Protein AF-A0AA94M226-F1 (afdb_monomer)

Mean predicted aligned error: 12.85 Å

Sequence (155 aa):
MNLFFLSVYTPTFTVWGVLFLFILVIMAGYVMVNTQLRRLKRILYGEDNPISAMERIVKKISIYGMGILGIGVIINIITKLFSVNIAERLEYFLFSLVWPVGNLAFLVLFIFVELSHFLPAYYKLKYPELYRKYEGKSVEEWYGKKYLKKHTLSS

Radius of gyration: 23.35 Å; Cα contacts (8 Å, |Δi|>4): 56; chains: 1; bounding box: 64×30×62 Å

Structure (mmCIF, N/CA/C/O backbone):
data_AF-A0AA94M226-F1
#
_entry.id   AF-A0AA94M226-F1
#
loop_
_atom_site.group_PDB
_atom_site.id
_atom_site.type_symbol
_atom_site.label_atom_id
_atom_site.label_alt_id
_atom_site.label_comp_id
_atom_site.label_asym_id
_atom_site.label_entity_id
_atom_site.label_seq_id
_atom_site.pdbx_PDB_ins_code
_atom_site.Cartn_x
_atom_site.Cartn_y
_atom_site.Cartn_z
_atom_site.occupancy
_atom_site.B_iso_or_equiv
_atom_site.auth_seq_id
_atom_site.auth_comp_id
_atom_site.auth_asym_id
_atom_site.auth_atom_id
_atom_site.pdbx_PDB_model_num
ATOM 1 N N . MET A 1 1 ? -3.966 7.579 -32.316 1.00 45.69 1 MET A N 1
ATOM 2 C CA . MET A 1 1 ? -2.737 6.862 -31.906 1.00 45.69 1 MET A CA 1
ATOM 3 C C . MET A 1 1 ? -1.632 7.336 -32.843 1.00 45.69 1 MET A C 1
ATOM 5 O O . MET A 1 1 ? -1.789 7.169 -34.042 1.00 45.69 1 MET A O 1
ATOM 9 N N . ASN A 1 2 ? -0.648 8.093 -32.349 1.00 52.69 2 ASN A N 1
ATOM 10 C CA . ASN A 1 2 ? 0.250 8.894 -33.199 1.00 52.69 2 ASN A CA 1
ATOM 11 C C . ASN A 1 2 ? 1.515 8.102 -33.597 1.00 52.69 2 ASN A C 1
ATOM 13 O O . ASN A 1 2 ? 2.005 7.324 -32.779 1.00 52.69 2 ASN A O 1
ATOM 17 N N . LEU A 1 3 ? 2.068 8.314 -34.802 1.00 67.50 3 LEU A N 1
ATOM 18 C CA . LEU A 1 3 ? 3.270 7.601 -35.293 1.00 67.50 3 LEU A CA 1
ATOM 19 C C . LEU A 1 3 ? 4.472 7.753 -34.348 1.00 67.50 3 LEU A C 1
ATOM 21 O O . LEU A 1 3 ? 5.233 6.810 -34.153 1.00 67.50 3 LEU A O 1
ATOM 25 N N . PHE A 1 4 ? 4.575 8.914 -33.703 1.00 65.06 4 PHE A N 1
ATOM 26 C CA . PHE A 1 4 ? 5.596 9.229 -32.706 1.00 65.06 4 PHE A CA 1
ATOM 27 C C . PHE A 1 4 ? 5.567 8.288 -31.487 1.00 65.06 4 PHE A C 1
ATOM 29 O O . PHE A 1 4 ? 6.605 7.916 -30.952 1.00 65.06 4 PHE A O 1
ATOM 36 N N . PHE A 1 5 ? 4.378 7.842 -31.060 1.00 55.66 5 PHE A N 1
ATOM 37 C CA . PHE A 1 5 ? 4.259 6.872 -29.965 1.00 55.66 5 PHE A CA 1
ATOM 38 C C . PHE A 1 5 ? 4.739 5.481 -30.391 1.00 55.66 5 PHE A C 1
ATOM 40 O O . PHE A 1 5 ? 5.385 4.790 -29.607 1.00 55.66 5 PHE A O 1
ATOM 47 N N . LEU A 1 6 ? 4.457 5.079 -31.633 1.00 59.06 6 LEU A N 1
ATOM 48 C CA . LEU A 1 6 ? 4.893 3.793 -32.181 1.00 59.06 6 LEU A CA 1
ATOM 49 C C . LEU A 1 6 ? 6.410 3.751 -32.394 1.00 59.06 6 LEU A C 1
ATOM 51 O O . LEU A 1 6 ? 7.029 2.743 -32.060 1.00 59.06 6 LEU A O 1
ATOM 55 N N . SER A 1 7 ? 7.022 4.836 -32.876 1.00 59.28 7 SER A N 1
ATOM 56 C CA . SER A 1 7 ? 8.474 4.907 -33.095 1.00 59.28 7 SER A CA 1
ATOM 57 C C . SER A 1 7 ? 9.287 4.880 -31.798 1.00 59.28 7 SER A C 1
ATOM 59 O O . SER A 1 7 ? 10.409 4.390 -31.801 1.00 59.28 7 SER A O 1
ATOM 61 N N . VAL A 1 8 ? 8.727 5.370 -30.687 1.00 58.09 8 VAL A N 1
ATOM 62 C CA . VAL A 1 8 ? 9.380 5.347 -29.364 1.00 58.09 8 VAL A CA 1
ATOM 63 C C . VAL A 1 8 ? 9.232 3.986 -28.667 1.00 58.09 8 VAL A C 1
ATOM 65 O O . VAL A 1 8 ? 10.139 3.547 -27.961 1.00 58.09 8 VAL A O 1
ATOM 68 N N . TYR A 1 9 ? 8.108 3.287 -28.868 1.00 55.94 9 TYR A N 1
ATOM 69 C CA . TYR A 1 9 ? 7.835 2.005 -28.201 1.00 55.94 9 TYR A CA 1
ATOM 70 C C . TYR A 1 9 ? 8.479 0.795 -28.889 1.00 55.94 9 TYR A C 1
ATOM 72 O O . TYR A 1 9 ? 8.912 -0.144 -28.220 1.00 55.94 9 TYR A O 1
ATOM 80 N N . THR A 1 10 ? 8.532 0.800 -30.221 1.00 58.28 10 THR A N 1
ATOM 81 C CA . THR A 1 10 ? 8.958 -0.358 -31.027 1.00 58.28 10 THR A CA 1
ATOM 82 C C . THR A 1 10 ? 10.426 -0.792 -30.877 1.00 58.28 10 THR A C 1
ATOM 84 O O . THR A 1 10 ? 10.653 -2.001 -30.912 1.00 58.28 10 THR A O 1
ATOM 87 N N . PRO A 1 11 ? 11.431 0.085 -30.664 1.00 56.44 11 PRO A N 1
ATOM 88 C CA . PRO A 1 11 ? 12.825 -0.350 -30.546 1.00 56.44 11 PRO A CA 1
ATOM 89 C C . PRO A 1 11 ? 13.205 -0.854 -29.144 1.00 56.44 11 PRO A C 1
ATOM 91 O O . PRO A 1 11 ? 14.269 -1.450 -28.980 1.00 56.44 11 PRO A O 1
ATOM 94 N N . THR A 1 12 ? 12.367 -0.607 -28.133 1.00 55.59 12 THR A N 1
ATOM 95 C CA . THR A 1 12 ? 12.744 -0.741 -26.713 1.00 55.59 12 THR A CA 1
ATOM 96 C C . THR A 1 12 ? 12.164 -2.001 -26.061 1.00 55.59 12 THR A C 1
ATOM 98 O O . THR A 1 12 ? 12.698 -2.478 -25.062 1.00 55.59 12 THR A O 1
ATOM 101 N N . PHE A 1 13 ? 11.104 -2.587 -26.631 1.00 60.78 13 PHE A N 1
ATOM 102 C CA . PHE A 1 13 ? 10.352 -3.669 -25.998 1.00 60.78 13 PHE A CA 1
ATOM 103 C C . PHE A 1 13 ? 10.023 -4.825 -26.945 1.00 60.78 13 PHE A C 1
ATOM 105 O O . PHE A 1 13 ? 9.203 -4.700 -27.852 1.00 60.78 13 PHE A O 1
ATOM 112 N N . THR A 1 14 ? 10.578 -6.005 -26.672 1.00 74.25 14 THR A N 1
ATOM 113 C CA . THR A 1 14 ? 10.036 -7.260 -27.206 1.00 74.25 14 THR A CA 1
ATOM 114 C C . THR A 1 14 ? 8.699 -7.575 -26.533 1.00 74.25 14 THR A C 1
ATOM 116 O O . THR A 1 14 ? 8.543 -7.371 -25.329 1.00 74.25 14 THR A O 1
ATOM 119 N N . VAL A 1 15 ? 7.741 -8.134 -27.286 1.00 75.19 15 VAL A N 1
ATOM 120 C CA . VAL A 1 15 ? 6.428 -8.580 -26.762 1.00 75.19 15 VAL A CA 1
ATOM 121 C C . VAL A 1 15 ? 6.595 -9.437 -25.500 1.00 75.19 15 VAL A C 1
ATOM 123 O O . VAL A 1 15 ? 5.877 -9.264 -24.518 1.00 75.19 15 VAL A O 1
ATOM 126 N N . TRP A 1 16 ? 7.618 -10.294 -25.488 1.00 74.62 16 TRP A N 1
ATOM 127 C CA . TRP A 1 16 ? 7.995 -11.123 -24.344 1.00 74.62 16 TRP A CA 1
ATOM 128 C C . TRP A 1 16 ? 8.440 -10.326 -23.112 1.00 74.62 16 TRP A C 1
ATOM 130 O O . TRP A 1 16 ? 8.057 -10.672 -21.998 1.00 74.62 16 TRP A O 1
ATOM 140 N N . GLY A 1 17 ? 9.202 -9.245 -23.296 1.00 76.56 17 GLY A N 1
ATOM 141 C CA . GLY A 1 17 ? 9.620 -8.369 -22.201 1.00 76.56 17 GLY A CA 1
ATOM 142 C C . GLY A 1 17 ? 8.440 -7.636 -21.563 1.00 76.56 17 GLY A C 1
ATOM 143 O O . GLY A 1 17 ? 8.353 -7.547 -20.341 1.00 76.56 17 GLY A O 1
ATOM 144 N N . VAL A 1 18 ? 7.480 -7.187 -22.376 1.00 77.62 18 VAL A N 1
ATOM 145 C CA . VAL A 1 18 ? 6.252 -6.551 -21.874 1.00 77.62 18 VAL A CA 1
ATOM 146 C C . VAL A 1 18 ? 5.411 -7.553 -21.085 1.00 77.62 18 VAL A C 1
ATOM 148 O O . VAL A 1 18 ? 5.042 -7.271 -19.947 1.00 77.62 18 VAL A O 1
ATOM 151 N N . LEU A 1 19 ? 5.163 -8.747 -21.636 1.00 81.31 19 LEU A N 1
ATOM 152 C CA . LEU A 1 19 ? 4.427 -9.808 -20.937 1.00 81.31 19 LEU A CA 1
ATOM 153 C C . LEU A 1 19 ? 5.077 -10.172 -19.597 1.00 81.31 19 LEU A C 1
ATOM 155 O O . LEU A 1 19 ? 4.381 -10.310 -18.592 1.00 81.31 19 LEU A O 1
ATOM 159 N N . PHE A 1 20 ? 6.407 -10.261 -19.561 1.00 81.94 20 PHE A N 1
ATOM 160 C CA . PHE A 1 20 ? 7.149 -10.496 -18.327 1.00 81.94 20 PHE A CA 1
ATOM 161 C C . PHE A 1 20 ? 6.906 -9.393 -17.281 1.00 81.94 20 PHE A C 1
ATOM 163 O O . PHE A 1 20 ? 6.608 -9.703 -16.127 1.00 81.94 20 PHE A O 1
ATOM 170 N N . LEU A 1 21 ? 6.940 -8.113 -17.673 1.00 81.69 21 LEU A N 1
ATOM 171 C CA . LEU A 1 21 ? 6.640 -6.994 -16.768 1.00 81.69 21 LEU A CA 1
ATOM 172 C C . LEU A 1 21 ? 5.198 -7.033 -16.237 1.00 81.69 21 LEU A C 1
ATOM 174 O O . LEU A 1 21 ? 4.982 -6.795 -15.048 1.00 81.69 21 LEU A O 1
ATOM 178 N N . PHE A 1 22 ? 4.215 -7.382 -17.073 1.00 84.69 22 PHE A N 1
ATOM 179 C CA . PHE A 1 22 ? 2.828 -7.566 -16.628 1.00 84.69 22 PHE A CA 1
ATOM 180 C C . PHE A 1 22 ? 2.710 -8.672 -15.573 1.00 84.69 22 PHE A C 1
ATOM 182 O O . PHE A 1 22 ? 2.066 -8.472 -14.542 1.00 84.69 22 PHE A O 1
ATOM 189 N N . ILE A 1 23 ? 3.367 -9.816 -15.793 1.00 88.12 23 ILE A N 1
ATOM 190 C CA . ILE A 1 23 ? 3.379 -10.929 -14.833 1.00 88.12 23 ILE A CA 1
ATOM 191 C C . ILE A 1 23 ? 3.978 -10.479 -13.496 1.00 88.12 23 ILE A C 1
ATOM 193 O O . ILE A 1 23 ? 3.420 -10.794 -12.444 1.00 88.12 23 ILE A O 1
ATOM 197 N N . LEU A 1 24 ? 5.062 -9.695 -13.514 1.00 85.25 24 LEU A N 1
ATOM 198 C CA . LEU A 1 24 ? 5.665 -9.157 -12.292 1.00 85.25 24 LEU A CA 1
ATOM 199 C C . LEU A 1 24 ? 4.711 -8.233 -11.523 1.00 85.25 24 LEU A C 1
ATOM 201 O O . LEU A 1 24 ? 4.601 -8.361 -10.302 1.00 85.25 24 LEU A O 1
ATOM 205 N N . VAL A 1 25 ? 3.995 -7.340 -12.212 1.00 87.81 25 VAL A N 1
ATOM 206 C CA . VAL A 1 25 ? 3.012 -6.444 -11.575 1.00 87.81 25 VAL A CA 1
ATOM 207 C C . VAL A 1 25 ? 1.849 -7.242 -10.978 1.00 87.81 25 VAL A C 1
ATOM 209 O O . VAL A 1 25 ? 1.456 -6.985 -9.839 1.00 87.81 25 VAL A O 1
ATOM 212 N N . ILE A 1 26 ? 1.336 -8.251 -11.691 1.00 90.56 26 ILE A N 1
ATOM 213 C CA . ILE A 1 26 ? 0.265 -9.132 -11.192 1.00 90.56 26 ILE A CA 1
ATOM 214 C C . ILE A 1 26 ? 0.739 -9.918 -9.966 1.00 90.56 26 ILE A C 1
ATOM 216 O O . ILE A 1 26 ? 0.032 -9.973 -8.958 1.00 90.56 26 ILE A O 1
ATOM 220 N N . MET A 1 27 ? 1.946 -10.486 -10.014 1.00 89.50 27 MET A N 1
ATOM 221 C CA . MET A 1 27 ? 2.533 -11.219 -8.892 1.00 89.50 27 MET A CA 1
ATOM 222 C C . MET A 1 27 ? 2.715 -10.313 -7.668 1.00 89.50 27 MET A C 1
ATOM 224 O O . MET A 1 27 ? 2.357 -10.698 -6.553 1.00 89.50 27 MET A O 1
ATOM 228 N N . ALA A 1 28 ? 3.205 -9.087 -7.866 1.00 86.38 28 ALA A N 1
ATOM 229 C CA . ALA A 1 28 ? 3.308 -8.094 -6.802 1.00 86.38 28 ALA A CA 1
ATOM 230 C C . ALA A 1 28 ? 1.928 -7.756 -6.211 1.00 86.38 28 ALA A C 1
ATOM 232 O O . ALA A 1 28 ? 1.761 -7.793 -4.989 1.00 86.38 28 ALA A O 1
ATOM 233 N N . GLY A 1 29 ? 0.922 -7.515 -7.058 1.00 89.31 29 GLY A N 1
ATOM 234 C CA . GLY A 1 29 ? -0.462 -7.284 -6.636 1.00 89.31 29 GLY A CA 1
ATOM 235 C C . GLY A 1 29 ? -1.032 -8.447 -5.819 1.00 89.31 29 GLY A C 1
ATOM 236 O O . GLY A 1 29 ? -1.594 -8.232 -4.745 1.00 89.31 29 GLY A O 1
ATOM 237 N N . TYR A 1 30 ? -0.807 -9.689 -6.254 1.00 91.19 30 TYR A N 1
ATOM 238 C CA . TYR A 1 30 ? -1.225 -10.894 -5.532 1.00 91.19 30 TYR A CA 1
ATOM 239 C C . TYR A 1 30 ? -0.606 -10.977 -4.128 1.00 91.19 30 TYR A C 1
ATOM 241 O O . TYR A 1 30 ? -1.301 -11.246 -3.142 1.00 91.19 30 TYR A O 1
ATOM 249 N N . VAL A 1 31 ? 0.695 -10.696 -4.000 1.00 87.81 31 VAL A N 1
ATOM 250 C CA . VAL A 1 31 ? 1.383 -10.663 -2.698 1.00 87.81 31 VAL A CA 1
ATOM 251 C C . VAL A 1 31 ? 0.830 -9.545 -1.805 1.00 87.81 31 VAL A C 1
ATOM 253 O O . VAL A 1 31 ? 0.623 -9.760 -0.603 1.00 87.81 31 VAL A O 1
ATOM 256 N N . MET A 1 32 ? 0.552 -8.367 -2.372 1.00 86.50 32 MET A N 1
ATOM 257 C CA . MET A 1 32 ? -0.020 -7.226 -1.648 1.00 86.50 32 MET A CA 1
ATOM 258 C C . MET A 1 32 ? -1.414 -7.539 -1.095 1.00 86.50 32 ME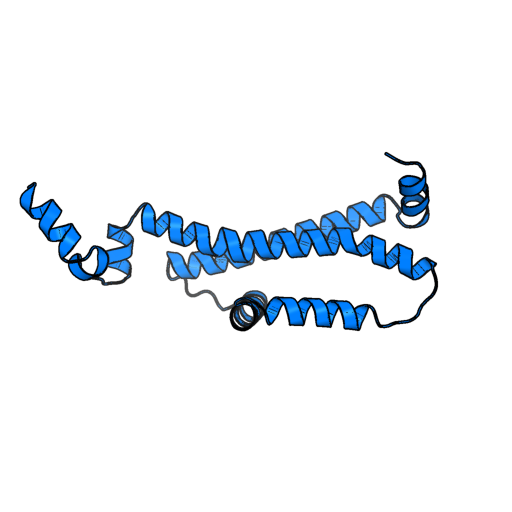T A C 1
ATOM 260 O O . MET A 1 32 ? -1.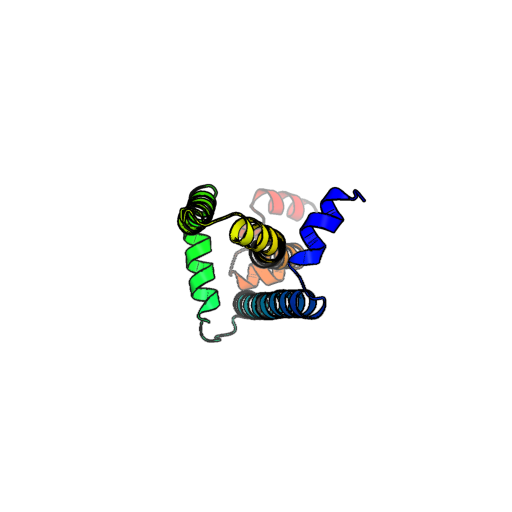643 -7.356 0.106 1.00 86.50 32 MET A O 1
ATOM 264 N N . VAL A 1 33 ? -2.314 -8.080 -1.924 1.00 87.69 33 VAL A N 1
ATOM 265 C CA . VAL A 1 33 ? -3.673 -8.469 -1.509 1.00 87.69 33 VAL A CA 1
ATOM 266 C C . VAL A 1 33 ? -3.623 -9.518 -0.404 1.00 87.69 33 VAL A C 1
ATOM 268 O O . VAL A 1 33 ? -4.235 -9.327 0.643 1.00 87.69 33 VAL A O 1
ATOM 271 N N . ASN A 1 34 ? -2.839 -10.587 -0.566 1.00 87.38 34 ASN A N 1
ATOM 272 C CA . ASN A 1 34 ? -2.727 -11.631 0.459 1.00 87.38 34 ASN A CA 1
ATOM 273 C C . ASN A 1 34 ? -2.175 -11.112 1.788 1.00 87.38 34 ASN A C 1
ATOM 275 O O . ASN A 1 34 ? -2.559 -11.571 2.865 1.00 87.38 34 ASN A O 1
ATOM 279 N N . THR A 1 35 ? -1.264 -10.143 1.734 1.00 84.88 35 THR A N 1
ATOM 280 C CA . THR A 1 35 ? -0.757 -9.480 2.938 1.00 84.88 35 THR A CA 1
ATOM 281 C C . THR A 1 35 ? -1.854 -8.655 3.609 1.00 84.88 35 THR A C 1
ATOM 283 O O . THR A 1 35 ? -2.018 -8.736 4.824 1.00 84.88 35 THR A O 1
ATOM 286 N N . GLN A 1 36 ? -2.661 -7.918 2.841 1.00 84.69 36 GLN A N 1
ATOM 287 C CA . GLN A 1 36 ? -3.793 -7.183 3.407 1.00 84.69 36 GLN A CA 1
ATOM 288 C C . GLN A 1 36 ? -4.893 -8.078 3.952 1.00 84.69 36 GLN A C 1
ATOM 290 O O . GLN A 1 36 ? -5.402 -7.797 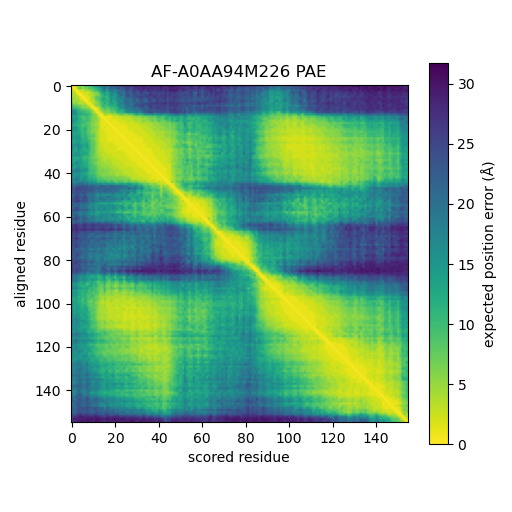5.031 1.00 84.69 36 GLN A O 1
ATOM 295 N N . LEU A 1 37 ? -5.211 -9.183 3.285 1.00 85.19 37 LEU A N 1
ATOM 296 C CA . LEU A 1 37 ? -6.178 -10.147 3.797 1.00 85.19 37 LEU A CA 1
ATOM 297 C C . LEU A 1 37 ? -5.719 -10.745 5.130 1.00 85.19 37 LEU A C 1
ATOM 299 O O . LEU A 1 37 ? -6.529 -10.847 6.045 1.00 85.19 37 LEU A O 1
ATOM 303 N N . ARG A 1 38 ? -4.426 -11.063 5.292 1.00 83.88 38 ARG A N 1
ATOM 304 C CA . ARG A 1 38 ? -3.872 -11.504 6.588 1.00 83.88 38 ARG A CA 1
ATOM 305 C C . ARG A 1 38 ? -4.004 -10.432 7.668 1.00 83.88 38 ARG A C 1
ATOM 307 O O . ARG A 1 38 ? -4.473 -10.726 8.765 1.00 83.88 38 ARG A O 1
ATOM 314 N N . ARG A 1 39 ? -3.672 -9.181 7.340 1.00 81.94 39 ARG A N 1
ATOM 315 C CA . ARG A 1 39 ? -3.844 -8.042 8.253 1.00 81.94 39 ARG A CA 1
ATOM 316 C C . ARG A 1 39 ? -5.303 -7.860 8.675 1.00 81.94 39 ARG A C 1
ATOM 318 O O . ARG A 1 39 ? -5.580 -7.657 9.852 1.00 81.94 39 ARG A O 1
ATOM 325 N N . LEU A 1 40 ? -6.228 -7.927 7.720 1.00 84.19 40 LEU A N 1
ATOM 326 C CA . LEU A 1 40 ? -7.663 -7.805 7.962 1.00 84.19 40 LEU A CA 1
ATOM 327 C C . LEU A 1 40 ? -8.170 -8.961 8.819 1.00 84.19 40 LEU A C 1
ATOM 329 O O . LEU A 1 40 ? -8.875 -8.708 9.786 1.00 84.19 40 LEU A O 1
ATOM 333 N N . LYS A 1 41 ? -7.751 -10.202 8.548 1.00 83.12 41 LYS A N 1
ATOM 334 C CA . LYS A 1 41 ? -8.105 -11.348 9.391 1.00 83.12 41 LYS A CA 1
ATOM 335 C C . LYS A 1 41 ? -7.664 -11.157 10.842 1.00 83.12 41 LYS A C 1
ATOM 337 O O . LYS A 1 41 ? -8.464 -11.378 11.741 1.00 83.12 41 LYS A O 1
ATOM 342 N N . ARG A 1 42 ? -6.452 -10.643 11.073 1.00 79.62 42 ARG A N 1
ATOM 343 C CA . ARG A 1 42 ? -5.979 -10.297 12.423 1.00 79.62 42 ARG A CA 1
ATOM 344 C C . ARG A 1 42 ? -6.866 -9.241 13.098 1.00 79.62 42 ARG A C 1
ATOM 346 O O . ARG A 1 42 ? -7.196 -9.387 14.264 1.00 79.62 42 ARG A O 1
ATOM 353 N N . ILE A 1 43 ? -7.268 -8.190 12.376 1.00 78.38 43 ILE A N 1
ATOM 354 C CA . ILE A 1 43 ? -8.099 -7.100 12.928 1.00 78.38 43 ILE A CA 1
ATOM 355 C C . ILE A 1 43 ? -9.542 -7.550 13.196 1.00 78.38 43 ILE A C 1
ATOM 357 O O . ILE A 1 43 ? -10.117 -7.173 14.212 1.00 78.38 43 ILE A O 1
ATOM 361 N N . LEU A 1 44 ? -10.138 -8.303 12.269 1.00 78.38 44 LEU A N 1
ATOM 362 C CA . LEU A 1 44 ? -11.547 -8.703 12.318 1.00 78.38 44 LEU A CA 1
ATOM 363 C C . LEU A 1 44 ? -11.787 -9.946 13.181 1.00 78.38 44 LEU A C 1
ATOM 365 O O . LEU A 1 44 ? -12.818 -10.021 13.840 1.00 78.38 44 LEU A O 1
ATOM 369 N N . TYR A 1 45 ? -10.866 -10.911 13.168 1.00 77.94 45 TYR A N 1
ATOM 370 C CA . TYR A 1 45 ? -11.032 -12.206 13.836 1.00 77.94 45 TYR A CA 1
ATOM 371 C C . TYR A 1 45 ? -10.061 -12.429 15.001 1.00 77.94 45 TYR A C 1
ATOM 373 O O . TYR A 1 45 ? -10.131 -13.474 15.637 1.00 77.94 45 TYR A O 1
ATOM 381 N N . GLY A 1 46 ? -9.156 -11.485 15.287 1.00 74.31 46 GLY A N 1
ATOM 382 C CA . GLY A 1 46 ? -8.178 -11.632 16.371 1.00 74.31 46 GLY A CA 1
ATOM 383 C C . GLY A 1 46 ? -7.150 -12.742 16.128 1.00 74.31 46 GLY A C 1
ATOM 384 O O . GLY A 1 46 ? -6.658 -13.336 17.074 1.00 74.31 46 GLY A O 1
ATOM 385 N N . GLU A 1 47 ? -6.863 -13.076 14.867 1.00 76.75 47 GLU A N 1
ATOM 386 C CA . GLU A 1 47 ? -5.993 -14.205 14.521 1.00 76.75 47 GLU A CA 1
ATOM 387 C C . GLU A 1 47 ? -4.497 -13.888 14.755 1.00 76.75 47 GLU A C 1
ATOM 389 O O . GLU A 1 47 ? -3.922 -13.013 14.096 1.00 76.75 47 GLU A O 1
ATOM 394 N N . ASP A 1 48 ? -3.845 -14.648 15.640 1.00 62.94 48 ASP A N 1
ATOM 395 C CA . ASP A 1 48 ? -2.456 -14.454 16.093 1.00 62.94 48 ASP A CA 1
ATOM 396 C C . ASP A 1 48 ? -1.404 -14.986 15.101 1.00 62.94 48 ASP A C 1
ATOM 398 O O . ASP A 1 48 ? -0.517 -15.772 15.431 1.00 62.94 48 ASP A O 1
ATOM 402 N N . ASN A 1 49 ? -1.476 -14.554 13.843 1.00 66.88 49 ASN A N 1
ATOM 403 C CA . ASN A 1 49 ? -0.450 -14.885 12.854 1.00 66.88 49 ASN A CA 1
ATOM 404 C C . ASN A 1 49 ? 0.782 -13.969 13.001 1.00 66.88 49 ASN A C 1
ATOM 406 O O . ASN A 1 49 ? 0.610 -12.752 13.160 1.00 66.88 49 ASN A O 1
ATOM 410 N N . PRO A 1 50 ? 2.023 -14.484 12.868 1.00 68.81 50 PRO A N 1
ATOM 411 C CA . PRO A 1 50 ? 3.238 -13.679 12.988 1.00 68.81 50 PRO A CA 1
ATOM 412 C C . PRO A 1 50 ? 3.280 -12.552 11.945 1.00 68.81 50 PRO A C 1
ATOM 414 O O . PRO A 1 50 ? 2.874 -12.715 10.792 1.00 68.81 50 PRO A O 1
ATOM 417 N N . ILE A 1 51 ? 3.771 -11.379 12.357 1.00 66.75 51 ILE A N 1
ATOM 418 C CA . ILE A 1 51 ? 3.828 -10.178 11.510 1.00 66.75 51 ILE A CA 1
ATOM 419 C C . ILE A 1 51 ? 4.798 -10.407 10.344 1.00 66.75 51 ILE A C 1
ATOM 421 O O . ILE A 1 51 ? 5.996 -10.611 10.548 1.00 66.75 51 ILE A O 1
ATOM 425 N N . SER A 1 52 ? 4.289 -10.303 9.115 1.00 74.38 52 SER A N 1
ATOM 426 C CA . SER A 1 52 ? 5.088 -10.421 7.888 1.00 74.38 52 SER A CA 1
ATOM 427 C C . SER A 1 52 ? 6.063 -9.243 7.713 1.00 74.38 52 SER A C 1
ATOM 429 O O . SER A 1 52 ? 5.784 -8.113 8.120 1.00 74.38 52 SER A O 1
ATOM 431 N N . ALA A 1 53 ? 7.199 -9.469 7.041 1.00 71.56 53 ALA A N 1
ATOM 432 C CA . ALA A 1 53 ? 8.159 -8.415 6.695 1.00 71.56 53 ALA A CA 1
ATOM 433 C C . ALA A 1 53 ? 7.509 -7.261 5.906 1.00 71.56 53 ALA A C 1
ATOM 435 O O . ALA A 1 53 ? 7.795 -6.091 6.166 1.00 71.56 53 ALA A O 1
ATOM 436 N N . MET A 1 54 ? 6.563 -7.578 5.015 1.00 66.56 54 MET A N 1
ATOM 437 C CA . MET A 1 54 ? 5.803 -6.573 4.265 1.00 66.56 54 MET A CA 1
ATOM 438 C C . MET A 1 54 ? 4.872 -5.759 5.167 1.00 66.56 54 MET A C 1
ATOM 440 O O . MET A 1 54 ? 4.796 -4.542 5.025 1.00 66.56 54 MET A O 1
ATOM 444 N N . GLU A 1 55 ? 4.224 -6.385 6.156 1.00 67.50 55 GLU A N 1
ATOM 445 C CA . GLU A 1 55 ? 3.404 -5.664 7.144 1.00 67.50 55 GLU A CA 1
ATOM 446 C C . GLU A 1 55 ? 4.251 -4.686 7.967 1.00 67.50 55 GLU A C 1
ATOM 448 O O . GLU A 1 55 ? 3.804 -3.582 8.280 1.00 67.50 55 GLU A O 1
ATOM 453 N N . ARG A 1 56 ? 5.502 -5.053 8.271 1.00 74.88 56 ARG A N 1
ATOM 454 C CA . ARG A 1 56 ? 6.448 -4.178 8.974 1.00 74.88 56 ARG A CA 1
ATOM 455 C C . ARG A 1 56 ? 6.814 -2.943 8.145 1.00 74.88 56 ARG A C 1
ATOM 457 O O . ARG A 1 56 ? 6.889 -1.849 8.701 1.00 74.88 56 ARG A O 1
ATOM 464 N N . ILE A 1 57 ? 7.019 -3.103 6.837 1.00 69.62 57 ILE A N 1
ATOM 465 C CA . ILE A 1 57 ? 7.283 -1.991 5.909 1.00 69.62 57 ILE A CA 1
ATOM 466 C C . ILE A 1 57 ? 6.048 -1.095 5.795 1.00 69.62 57 ILE A C 1
ATOM 468 O O . ILE A 1 57 ? 6.158 0.117 5.946 1.00 69.62 57 ILE A O 1
ATOM 472 N N . VAL A 1 58 ? 4.865 -1.686 5.627 1.00 67.88 58 VAL A N 1
ATOM 473 C CA . VAL A 1 58 ? 3.590 -0.958 5.540 1.00 67.88 58 VAL A CA 1
ATOM 474 C C . VAL A 1 58 ? 3.327 -0.149 6.804 1.00 67.88 58 VAL A C 1
ATOM 476 O O . VAL A 1 58 ? 2.948 1.010 6.700 1.00 67.88 58 VAL A O 1
ATOM 479 N N . LYS A 1 59 ? 3.592 -0.707 7.993 1.00 69.69 59 LYS A N 1
ATOM 480 C CA . LYS A 1 59 ? 3.450 0.017 9.265 1.00 69.69 59 LYS A CA 1
ATOM 481 C C . LYS A 1 59 ? 4.397 1.216 9.351 1.00 69.69 59 LYS A C 1
ATOM 483 O O . LYS A 1 59 ? 4.014 2.269 9.852 1.00 69.69 59 LYS A O 1
ATOM 488 N N . LYS A 1 60 ? 5.627 1.083 8.843 1.00 67.94 60 LYS A N 1
ATOM 489 C CA . LYS A 1 60 ? 6.549 2.223 8.731 1.00 67.94 60 LYS A CA 1
ATOM 490 C C . LYS A 1 60 ? 5.992 3.264 7.758 1.00 67.94 60 LYS A C 1
ATOM 492 O O . LYS A 1 60 ? 5.889 4.425 8.130 1.00 67.94 60 LYS A O 1
ATOM 497 N N . ILE A 1 61 ? 5.550 2.855 6.568 1.00 64.56 61 ILE A N 1
ATOM 498 C CA . ILE A 1 61 ? 4.944 3.763 5.582 1.00 64.56 61 ILE A CA 1
ATOM 499 C C . ILE A 1 61 ? 3.706 4.457 6.156 1.00 64.56 61 ILE A C 1
ATOM 501 O O . ILE A 1 61 ? 3.572 5.650 5.954 1.00 64.56 61 ILE A O 1
ATOM 505 N N . SER A 1 62 ? 2.839 3.784 6.917 1.00 64.00 62 SER A N 1
ATOM 506 C CA . SER A 1 62 ? 1.662 4.424 7.522 1.00 64.00 62 SER A CA 1
ATOM 507 C C . SER A 1 62 ? 2.024 5.458 8.590 1.00 64.00 62 SER A C 1
ATOM 509 O O . SER A 1 62 ? 1.314 6.444 8.735 1.00 64.00 62 SER A O 1
ATOM 511 N N . ILE A 1 63 ? 3.135 5.264 9.313 1.00 65.44 63 ILE A N 1
ATOM 512 C CA . ILE A 1 63 ? 3.644 6.246 10.286 1.00 65.44 63 ILE A CA 1
ATOM 513 C C . ILE A 1 63 ? 4.211 7.479 9.561 1.00 65.44 63 ILE A C 1
ATOM 515 O O . ILE A 1 63 ? 3.994 8.601 10.006 1.00 65.44 63 ILE A O 1
ATOM 519 N N . TYR A 1 64 ? 4.891 7.291 8.423 1.00 57.88 64 TYR A N 1
ATOM 520 C CA . TYR A 1 64 ? 5.467 8.387 7.624 1.00 57.88 64 TYR A CA 1
ATOM 521 C C . TYR A 1 64 ? 4.509 8.966 6.558 1.00 57.88 64 TYR A C 1
ATOM 523 O O . TYR A 1 64 ? 4.784 10.011 5.972 1.00 57.88 64 TYR A O 1
ATOM 531 N N . GLY A 1 65 ? 3.388 8.294 6.290 1.00 57.62 65 GLY A N 1
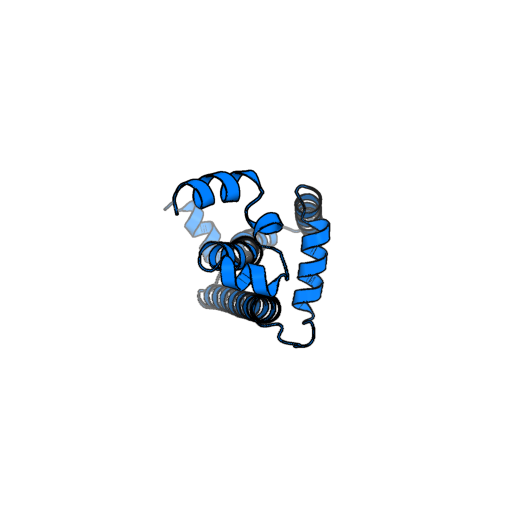ATOM 532 C CA . GLY A 1 65 ? 2.474 8.523 5.166 1.00 57.62 65 GLY A CA 1
ATOM 533 C C . GLY A 1 65 ? 1.278 9.416 5.478 1.00 57.62 65 GLY A C 1
ATOM 534 O O . GLY A 1 65 ? 0.419 9.594 4.618 1.00 57.62 65 GLY A O 1
ATOM 535 N N . MET A 1 66 ? 1.211 10.002 6.675 1.00 55.16 66 MET A N 1
ATOM 536 C CA . MET A 1 66 ? 0.172 10.970 7.023 1.00 55.16 66 MET A CA 1
ATOM 537 C C . MET A 1 66 ? 0.463 12.312 6.318 1.00 55.16 66 MET A C 1
ATOM 539 O O . MET A 1 66 ? 1.078 13.228 6.854 1.00 55.16 66 MET A O 1
ATOM 543 N N . GLY A 1 67 ? 0.074 12.386 5.045 1.00 58.84 67 GLY A N 1
ATOM 544 C CA . GLY A 1 67 ? -0.216 13.621 4.317 1.00 58.84 67 GLY A CA 1
ATOM 545 C C . GLY A 1 67 ? 0.879 14.163 3.398 1.00 58.84 67 GLY A C 1
ATOM 546 O O . GLY A 1 67 ? 0.592 14.417 2.235 1.00 58.84 67 GLY A O 1
ATOM 547 N N . ILE A 1 68 ? 2.112 14.372 3.884 1.00 59.53 68 ILE A N 1
ATOM 548 C CA . ILE A 1 68 ? 3.105 15.200 3.149 1.00 59.53 68 ILE A CA 1
ATOM 549 C C . ILE A 1 68 ? 4.506 14.572 3.111 1.00 59.53 68 ILE A C 1
ATOM 551 O O . ILE A 1 68 ? 5.137 14.521 2.053 1.00 59.53 68 ILE A O 1
ATOM 555 N N . LEU A 1 69 ? 4.988 14.023 4.232 1.00 58.12 69 LEU A N 1
ATOM 556 C CA . LEU A 1 69 ? 6.335 13.441 4.308 1.00 58.12 69 LEU A CA 1
ATOM 557 C C . LEU A 1 69 ? 6.475 12.172 3.457 1.00 58.12 69 LEU A C 1
ATOM 559 O O . LEU A 1 69 ? 7.496 11.994 2.801 1.00 58.12 69 LEU A O 1
ATOM 563 N N . GLY A 1 70 ? 5.443 11.326 3.394 1.00 59.81 70 GLY A N 1
ATOM 564 C CA . GLY A 1 70 ? 5.452 10.120 2.559 1.00 59.81 70 GLY A CA 1
ATOM 565 C C . GLY A 1 70 ? 5.588 10.424 1.065 1.00 59.81 70 GLY A C 1
ATOM 566 O O . GLY A 1 70 ? 6.370 9.772 0.378 1.00 59.81 70 GLY A O 1
ATOM 567 N N . ILE A 1 71 ? 4.901 11.464 0.579 1.00 64.56 71 ILE A N 1
ATOM 568 C CA . ILE A 1 71 ? 5.024 11.937 -0.808 1.00 64.56 71 ILE A CA 1
ATOM 569 C C . ILE A 1 71 ? 6.433 12.495 -1.042 1.00 64.56 71 ILE A C 1
ATOM 571 O O . ILE A 1 71 ? 7.077 12.130 -2.022 1.00 64.56 71 ILE A O 1
ATOM 575 N N . GLY A 1 72 ? 6.955 13.298 -0.109 1.00 68.81 72 GLY A N 1
ATOM 576 C CA . GLY A 1 72 ? 8.319 13.830 -0.181 1.00 68.81 72 GLY A CA 1
ATOM 577 C C . GLY A 1 72 ? 9.400 12.743 -0.209 1.00 68.81 72 GLY A C 1
ATOM 578 O O . GLY A 1 72 ? 10.353 12.847 -0.975 1.00 68.81 72 GLY A O 1
ATOM 579 N N . VAL A 1 73 ? 9.243 11.665 0.564 1.00 63.31 73 VAL A N 1
ATOM 580 C CA . VAL A 1 73 ? 10.169 10.519 0.567 1.00 63.31 73 VAL A CA 1
ATOM 581 C C . VAL A 1 73 ? 10.107 9.758 -0.756 1.00 63.31 73 VAL A C 1
ATOM 583 O O . VAL A 1 73 ? 11.154 9.409 -1.296 1.00 63.31 73 VAL A O 1
ATOM 586 N N . ILE A 1 74 ? 8.910 9.537 -1.306 1.00 60.94 74 ILE A N 1
ATOM 587 C CA . ILE A 1 74 ? 8.736 8.881 -2.611 1.00 60.94 74 ILE A CA 1
ATOM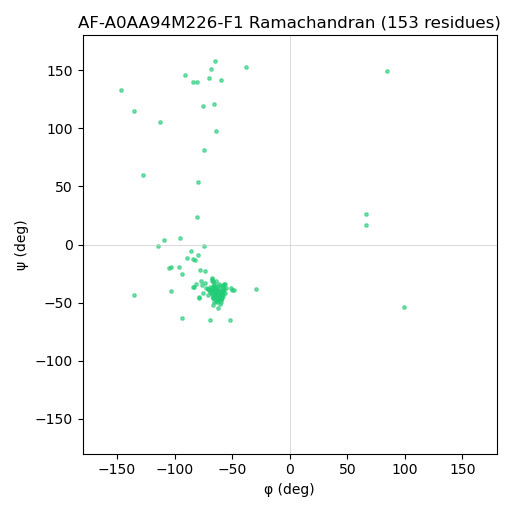 588 C C . ILE A 1 74 ? 9.374 9.725 -3.717 1.00 60.94 74 ILE A C 1
ATOM 590 O O . ILE A 1 74 ? 10.167 9.194 -4.490 1.00 60.94 74 ILE A O 1
ATOM 594 N N . ILE A 1 75 ? 9.103 11.035 -3.744 1.00 66.88 75 ILE A N 1
ATOM 595 C CA . ILE A 1 75 ? 9.719 11.971 -4.694 1.00 66.88 75 ILE A CA 1
ATOM 596 C C . ILE A 1 75 ? 11.242 11.979 -4.531 1.00 66.88 75 ILE A C 1
ATOM 598 O O . ILE A 1 75 ? 11.937 11.965 -5.533 1.00 66.88 75 ILE A O 1
ATOM 602 N N . ASN A 1 76 ? 11.772 11.938 -3.306 1.00 68.50 76 ASN A N 1
ATOM 603 C CA . ASN A 1 76 ? 13.217 11.927 -3.047 1.00 68.50 76 ASN A CA 1
ATOM 604 C C . ASN A 1 76 ? 13.900 10.615 -3.482 1.00 68.50 76 ASN A C 1
ATOM 606 O O . ASN A 1 76 ? 15.025 10.619 -3.976 1.00 68.50 76 ASN A O 1
ATOM 610 N N . ILE A 1 77 ? 13.231 9.471 -3.313 1.00 66.44 77 ILE A N 1
ATOM 611 C CA . ILE A 1 77 ? 13.725 8.176 -3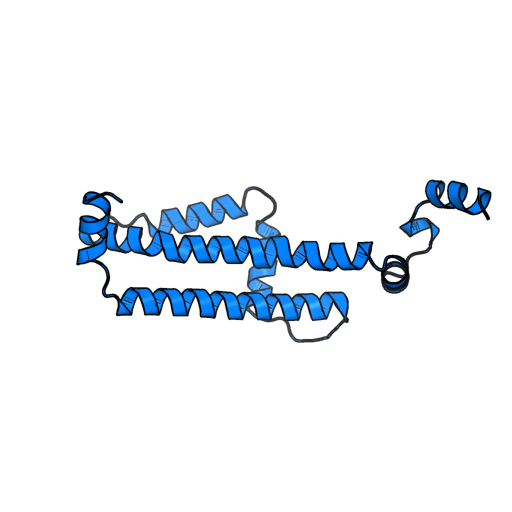.810 1.00 66.44 77 ILE A CA 1
ATOM 612 C C . ILE A 1 77 ? 13.738 8.177 -5.337 1.00 66.44 77 ILE A C 1
ATOM 614 O O . ILE A 1 77 ? 14.739 7.787 -5.933 1.00 66.44 77 ILE A O 1
ATOM 618 N N . ILE A 1 78 ? 12.648 8.655 -5.943 1.00 61.72 78 ILE A N 1
ATOM 619 C CA . ILE A 1 78 ? 12.519 8.909 -7.378 1.00 61.72 78 ILE A CA 1
ATOM 620 C C . ILE A 1 78 ? 13.704 9.784 -7.805 1.00 61.72 78 ILE A C 1
ATOM 622 O O . ILE A 1 78 ? 14.590 9.287 -8.490 1.00 61.72 78 ILE A O 1
ATOM 626 N N . THR A 1 79 ? 13.826 11.027 -7.338 1.00 62.50 79 THR A N 1
ATOM 627 C CA . THR A 1 79 ? 14.874 11.966 -7.781 1.00 62.50 79 THR A CA 1
ATOM 628 C C . THR A 1 79 ? 16.300 11.457 -7.564 1.00 62.50 79 THR A C 1
ATOM 630 O O . THR A 1 79 ? 17.149 11.691 -8.420 1.00 62.50 79 THR A O 1
ATOM 633 N N . LYS A 1 80 ? 16.580 10.702 -6.492 1.00 59.62 80 LYS A N 1
ATOM 634 C CA . LYS A 1 80 ? 17.890 10.051 -6.301 1.00 59.62 80 LYS A CA 1
ATOM 635 C C . LYS A 1 80 ? 18.183 8.961 -7.328 1.00 59.62 80 LYS A C 1
ATOM 637 O O . LYS A 1 80 ? 19.332 8.838 -7.740 1.00 59.62 80 LYS A O 1
ATOM 642 N N . LEU A 1 81 ? 17.177 8.196 -7.753 1.00 57.03 81 LEU A N 1
ATOM 643 C CA . LEU A 1 81 ? 17.317 7.246 -8.862 1.00 57.03 81 LEU A CA 1
ATOM 644 C C . LEU A 1 81 ? 17.537 7.973 -10.204 1.00 57.03 81 LEU A C 1
ATOM 646 O O . LEU A 1 81 ? 18.229 7.438 -11.064 1.00 57.03 81 LEU A O 1
ATOM 650 N N . PHE A 1 82 ? 17.008 9.195 -10.365 1.00 55.62 82 PHE A N 1
ATOM 651 C CA . PHE A 1 82 ? 17.126 10.011 -11.589 1.00 55.62 82 PHE A CA 1
ATOM 652 C C . PHE A 1 82 ? 18.402 10.867 -11.685 1.00 55.62 82 PHE A C 1
ATOM 654 O O . PHE A 1 82 ? 18.640 11.473 -12.724 1.00 55.62 82 PHE A O 1
ATOM 661 N N . SER A 1 83 ? 19.254 10.919 -10.654 1.00 50.91 83 SER A N 1
ATOM 662 C CA . SER A 1 83 ? 20.470 11.757 -10.646 1.00 50.91 83 SER A CA 1
ATOM 663 C C . SER A 1 83 ? 21.667 11.143 -11.402 1.00 50.91 83 SER A C 1
ATOM 665 O O . SER A 1 83 ? 22.818 11.477 -11.107 1.00 50.91 83 SER A O 1
ATOM 667 N N . VAL A 1 84 ? 21.441 10.234 -12.354 1.00 49.81 84 VAL A N 1
ATOM 668 C CA . VAL A 1 84 ? 22.521 9.580 -13.109 1.00 49.81 84 VAL A CA 1
ATOM 669 C C . VAL A 1 84 ? 22.469 10.033 -14.569 1.00 49.81 84 VAL A C 1
ATOM 671 O O . VAL A 1 84 ? 21.600 9.623 -15.330 1.00 49.81 84 VAL A O 1
ATOM 674 N N . ASN A 1 85 ? 23.410 10.902 -14.947 1.00 61.19 85 ASN A N 1
ATOM 675 C CA . ASN A 1 85 ? 23.615 11.392 -16.314 1.00 61.19 85 ASN A CA 1
ATOM 676 C C . ASN A 1 85 ? 24.031 10.237 -17.242 1.00 61.19 85 ASN A C 1
ATOM 678 O O . ASN A 1 85 ? 25.209 9.876 -17.246 1.00 61.19 85 ASN A O 1
ATOM 682 N N . ILE A 1 86 ? 23.104 9.638 -18.005 1.00 51.22 86 ILE A N 1
ATOM 683 C CA . ILE A 1 86 ? 23.434 8.600 -19.001 1.00 51.22 86 ILE A CA 1
ATOM 684 C C . ILE A 1 86 ? 22.501 8.672 -20.227 1.00 51.22 86 ILE A C 1
ATOM 686 O O . ILE A 1 86 ? 21.286 8.760 -20.096 1.00 51.22 86 ILE A O 1
ATOM 690 N N . ALA A 1 87 ? 23.139 8.616 -21.404 1.00 60.22 87 ALA A N 1
ATOM 691 C CA . ALA A 1 87 ? 22.671 8.811 -22.780 1.00 60.22 87 ALA A CA 1
ATOM 692 C C . ALA A 1 87 ? 21.274 8.275 -23.174 1.00 60.22 87 ALA A C 1
ATOM 694 O O . ALA A 1 87 ? 20.826 7.243 -22.682 1.00 60.22 87 ALA A O 1
ATOM 695 N N . GLU A 1 88 ? 20.674 8.933 -24.178 1.00 58.19 88 GLU A N 1
ATOM 696 C CA . GLU A 1 88 ? 19.332 8.777 -24.792 1.00 58.19 88 GLU A CA 1
ATOM 697 C C . GLU A 1 88 ? 18.700 7.366 -24.779 1.00 58.19 88 GLU A C 1
ATOM 699 O O . GLU A 1 88 ? 17.504 7.224 -24.539 1.00 58.19 88 GLU A O 1
ATOM 704 N N . ARG A 1 89 ? 19.463 6.278 -24.978 1.00 55.00 89 ARG A N 1
ATOM 705 C CA . ARG A 1 89 ? 18.929 4.897 -24.885 1.00 55.00 89 ARG A CA 1
ATOM 706 C C . ARG A 1 89 ? 18.433 4.522 -23.486 1.00 55.00 89 ARG A C 1
ATOM 708 O O . ARG A 1 89 ? 17.507 3.720 -23.363 1.00 55.00 89 ARG A O 1
ATOM 715 N N . LEU A 1 90 ? 19.047 5.074 -22.445 1.00 62.41 90 LEU A N 1
ATOM 716 C CA . LEU A 1 90 ? 18.662 4.846 -21.057 1.00 62.41 90 LEU A CA 1
ATOM 717 C C . LEU A 1 90 ? 17.405 5.649 -20.702 1.00 62.41 90 LEU A C 1
ATOM 719 O O . LEU A 1 90 ? 16.568 5.155 -19.956 1.00 62.41 90 LEU A O 1
ATOM 723 N N . GLU A 1 91 ? 17.205 6.817 -21.314 1.00 62.34 91 GLU A N 1
ATOM 724 C CA . GLU A 1 91 ? 15.992 7.627 -21.155 1.00 62.34 91 GLU A CA 1
ATOM 725 C C . GLU A 1 91 ? 14.742 6.878 -21.640 1.00 62.34 91 GLU A C 1
ATOM 727 O O . GLU A 1 91 ? 13.757 6.772 -20.906 1.00 62.34 91 GLU A O 1
ATOM 732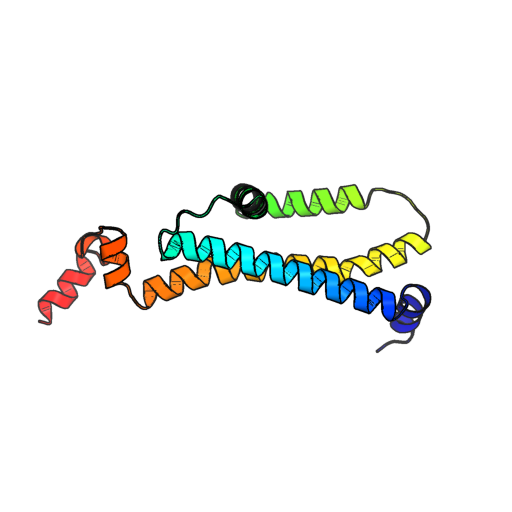 N N . TYR A 1 92 ? 14.806 6.252 -22.820 1.00 65.38 92 TYR A N 1
ATOM 733 C CA . TYR A 1 92 ? 13.701 5.429 -23.323 1.00 65.38 92 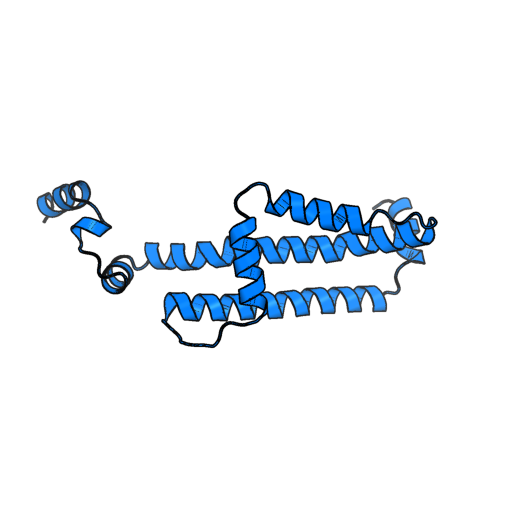TYR A CA 1
ATOM 734 C C . TYR A 1 92 ? 13.433 4.208 -22.446 1.00 65.38 92 TYR A C 1
ATOM 736 O O . TYR A 1 92 ? 12.271 3.883 -22.204 1.00 65.38 92 TYR A O 1
ATOM 744 N N . PHE A 1 93 ? 14.484 3.561 -21.931 1.00 67.88 93 PHE A N 1
ATOM 745 C CA . PHE A 1 93 ? 14.361 2.447 -20.988 1.00 67.88 93 PHE A CA 1
ATOM 746 C C . PHE A 1 93 ? 13.761 2.879 -19.638 1.00 67.88 93 PHE A C 1
ATOM 748 O O . PHE A 1 93 ? 12.985 2.135 -19.041 1.00 67.88 93 PHE A O 1
ATOM 755 N N . LEU A 1 94 ? 14.050 4.089 -19.165 1.00 69.50 94 LEU A N 1
ATOM 756 C CA . LEU A 1 94 ? 13.485 4.635 -17.929 1.00 69.50 94 LEU A CA 1
ATOM 757 C C . LEU A 1 94 ? 12.027 5.071 -18.107 1.00 69.50 94 LEU A C 1
ATOM 759 O O . LEU A 1 94 ? 11.194 4.759 -17.256 1.00 69.50 94 LEU A O 1
ATOM 763 N N . PHE A 1 95 ? 11.686 5.712 -19.229 1.00 71.25 95 PHE A N 1
ATOM 764 C CA . PHE A 1 95 ? 10.300 6.046 -19.584 1.00 71.25 95 PHE A CA 1
ATOM 765 C C . PHE A 1 95 ? 9.418 4.790 -19.645 1.00 71.25 95 PHE A C 1
ATOM 767 O O . PHE A 1 95 ? 8.293 4.753 -19.148 1.00 71.25 95 PHE A O 1
ATOM 774 N N . SER A 1 96 ? 9.998 3.719 -20.173 1.00 70.50 96 SER A N 1
ATOM 775 C CA . SER A 1 96 ? 9.487 2.351 -20.186 1.00 70.50 96 SER A CA 1
ATOM 776 C C . SER A 1 96 ? 9.039 1.837 -18.799 1.00 70.50 96 SER A C 1
ATOM 778 O O . SER A 1 96 ? 8.012 1.164 -18.680 1.00 70.50 96 SER A O 1
ATOM 780 N N . LEU A 1 97 ? 9.760 2.205 -17.732 1.00 75.06 97 LEU A N 1
ATOM 781 C CA . LEU A 1 97 ? 9.488 1.776 -16.356 1.00 75.06 97 LEU A CA 1
ATOM 782 C C . LEU A 1 97 ? 8.433 2.633 -15.643 1.00 75.06 97 LEU A C 1
ATOM 784 O O . LEU A 1 97 ? 7.909 2.214 -14.610 1.00 75.06 97 LEU A O 1
ATOM 788 N N . VAL A 1 98 ? 8.055 3.789 -16.196 1.00 78.69 98 VAL A N 1
ATOM 789 C CA . VAL A 1 98 ? 7.015 4.653 -15.610 1.00 78.69 98 VAL A CA 1
ATOM 790 C C . VAL A 1 98 ? 5.675 3.923 -15.542 1.00 78.69 98 VAL A C 1
ATOM 792 O O . VAL A 1 98 ? 4.982 3.996 -14.528 1.00 78.69 98 VAL A O 1
ATOM 795 N N . TRP A 1 99 ? 5.322 3.171 -16.587 1.00 78.75 99 TRP A N 1
ATOM 796 C CA . TRP A 1 99 ? 4.065 2.424 -16.638 1.00 78.75 99 TRP A CA 1
ATOM 797 C C . TRP A 1 99 ? 3.949 1.349 -15.535 1.00 78.75 99 TRP A C 1
ATOM 799 O O . TRP A 1 99 ? 2.982 1.405 -14.766 1.00 78.75 99 TRP A O 1
ATOM 809 N N . PRO A 1 100 ? 4.895 0.400 -15.366 1.00 79.94 100 PRO A N 1
ATOM 810 C CA . PRO A 1 100 ? 4.792 -0.597 -14.299 1.00 79.94 100 PRO A CA 1
ATOM 811 C C . PRO A 1 100 ? 4.912 0.020 -12.897 1.00 79.94 100 PRO A C 1
ATOM 813 O O . PRO A 1 100 ? 4.186 -0.392 -11.992 1.00 79.94 100 PRO A O 1
ATOM 816 N N . VAL A 1 101 ? 5.758 1.041 -12.707 1.00 81.19 101 VAL A N 1
ATOM 817 C CA . VAL A 1 101 ? 5.878 1.749 -11.418 1.00 81.19 101 VAL A CA 1
ATOM 818 C C . VAL A 1 101 ? 4.576 2.469 -11.059 1.00 81.19 101 VAL A C 1
ATOM 820 O O . VAL A 1 101 ? 4.122 2.373 -9.919 1.00 81.19 101 VAL A O 1
ATOM 823 N N . GLY A 1 102 ? 3.933 3.128 -12.026 1.00 82.38 102 GLY A N 1
ATOM 824 C CA . GLY A 1 102 ? 2.636 3.777 -11.836 1.00 82.38 102 GLY A CA 1
ATOM 825 C C . GLY A 1 102 ? 1.538 2.787 -11.440 1.00 82.38 102 GLY A C 1
ATOM 826 O O . GLY A 1 102 ? 0.793 3.045 -10.496 1.00 82.38 102 GLY A O 1
ATOM 827 N N . ASN A 1 103 ? 1.482 1.618 -12.088 1.00 85.88 103 ASN A N 1
ATOM 828 C CA . ASN A 1 103 ? 0.533 0.560 -11.724 1.00 85.88 103 ASN A CA 1
ATOM 829 C C . ASN A 1 103 ? 0.782 0.023 -10.308 1.00 85.88 103 ASN A C 1
ATOM 831 O O . ASN A 1 103 ? -0.167 -0.174 -9.553 1.00 85.88 103 ASN A O 1
ATOM 835 N N . LEU A 1 104 ? 2.044 -0.168 -9.912 1.00 84.94 104 LEU A N 1
ATOM 836 C CA . LEU A 1 104 ? 2.379 -0.573 -8.544 1.00 84.94 104 LEU A CA 1
ATOM 837 C C . LEU A 1 104 ? 1.987 0.492 -7.517 1.00 84.94 104 LEU A C 1
ATOM 839 O O . LEU A 1 104 ? 1.419 0.151 -6.482 1.00 84.94 104 LEU A O 1
ATOM 843 N N . ALA A 1 105 ? 2.245 1.771 -7.798 1.00 84.06 105 ALA A N 1
ATOM 844 C CA . ALA A 1 105 ? 1.840 2.868 -6.922 1.00 84.06 105 ALA A CA 1
ATOM 845 C C . ALA A 1 105 ? 0.312 2.923 -6.761 1.00 84.06 105 ALA A C 1
ATOM 847 O O . ALA A 1 105 ? -0.187 3.027 -5.639 1.00 84.06 105 ALA A O 1
ATOM 848 N N . PHE A 1 106 ? -0.428 2.772 -7.863 1.00 86.19 106 PHE A N 1
ATOM 849 C CA . PHE A 1 106 ? -1.886 2.689 -7.843 1.00 86.19 106 PHE A CA 1
ATOM 850 C C . PHE A 1 106 ? -2.382 1.492 -7.021 1.00 86.19 106 PHE A C 1
ATOM 852 O O . PHE A 1 106 ? -3.230 1.661 -6.146 1.00 86.19 106 PHE A O 1
ATOM 859 N N . LEU A 1 107 ? -1.808 0.301 -7.223 1.00 87.19 107 LEU A N 1
ATOM 860 C CA . LEU A 1 107 ? -2.136 -0.890 -6.434 1.00 87.19 107 LEU A CA 1
ATOM 861 C C . LEU A 1 107 ? -1.865 -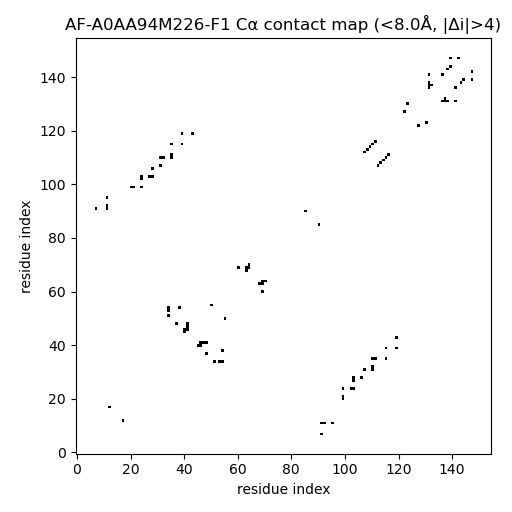0.684 -4.942 1.00 87.19 107 LEU A C 1
ATOM 863 O O . LEU A 1 107 ? -2.677 -1.098 -4.119 1.00 87.19 107 LEU A O 1
ATOM 867 N N . VAL A 1 108 ? -0.762 -0.025 -4.576 1.00 83.06 108 VAL A N 1
ATOM 868 C CA . VAL A 1 108 ? -0.460 0.279 -3.171 1.00 83.06 108 VAL A CA 1
ATOM 869 C C . VAL A 1 108 ? -1.537 1.177 -2.564 1.00 83.06 108 VAL A C 1
ATOM 871 O O . VAL A 1 108 ? -2.041 0.868 -1.483 1.00 83.06 108 VAL A O 1
ATOM 874 N N . LEU A 1 109 ? -1.918 2.254 -3.254 1.00 82.62 109 LEU A N 1
ATOM 875 C CA . LEU A 1 109 ? -2.976 3.154 -2.792 1.00 82.62 109 LEU A CA 1
ATOM 876 C C . LEU A 1 109 ? -4.309 2.407 -2.658 1.00 82.62 109 LEU A C 1
ATOM 878 O O . LEU A 1 109 ? -4.904 2.391 -1.583 1.00 82.62 109 LEU A O 1
ATOM 882 N N . PHE A 1 110 ? -4.731 1.697 -3.698 1.00 84.12 110 PHE A N 1
ATOM 883 C CA . PHE A 1 110 ? -6.001 0.978 -3.702 1.00 84.12 110 PHE A CA 1
ATOM 884 C C . PHE A 1 110 ? -6.061 -0.125 -2.626 1.00 84.12 110 PHE A C 1
ATOM 886 O O . PHE A 1 110 ? -7.014 -0.227 -1.857 1.00 84.12 110 PHE A O 1
ATOM 893 N N . ILE A 1 111 ? -5.017 -0.947 -2.499 1.00 83.75 111 ILE A N 1
ATOM 894 C CA . ILE A 1 111 ? -5.022 -2.104 -1.591 1.00 83.75 111 ILE A CA 1
ATOM 895 C C . ILE A 1 111 ? -4.776 -1.689 -0.132 1.00 83.75 111 ILE A C 1
ATOM 897 O O . ILE A 1 111 ? -5.444 -2.176 0.782 1.00 83.75 111 ILE A O 1
ATOM 901 N N . PHE A 1 112 ? -3.806 -0.814 0.131 1.00 79.06 112 PHE A N 1
ATOM 902 C CA . PHE A 1 112 ? -3.420 -0.488 1.508 1.00 79.06 112 PHE A CA 1
ATOM 903 C C . PHE A 1 112 ? -4.137 0.741 2.058 1.00 79.06 112 PHE A C 1
ATOM 905 O O . PHE A 1 112 ? -4.300 0.831 3.277 1.00 79.06 112 PHE A O 1
ATOM 912 N N . VAL A 1 113 ? -4.591 1.668 1.215 1.00 78.94 113 VAL A N 1
ATOM 913 C CA . VAL A 1 113 ? -5.376 2.821 1.674 1.00 78.94 113 VAL A CA 1
ATOM 914 C C . VAL A 1 113 ? -6.853 2.492 1.572 1.00 78.94 113 VAL A C 1
ATOM 916 O O . VAL A 1 113 ? -7.504 2.392 2.609 1.00 78.94 113 VAL A O 1
ATOM 919 N N . GLU A 1 114 ? -7.372 2.245 0.371 1.00 74.44 114 GLU A N 1
ATOM 920 C CA . GLU A 1 114 ? -8.816 2.070 0.197 1.00 74.44 114 GLU A CA 1
ATOM 921 C C . GLU A 1 114 ? -9.304 0.769 0.844 1.00 74.44 114 GLU A C 1
ATOM 923 O O . GLU A 1 114 ? -10.018 0.808 1.848 1.00 74.44 114 GLU A O 1
ATOM 928 N N . LEU A 1 115 ? -8.875 -0.392 0.349 1.00 79.94 115 LEU A N 1
ATOM 929 C CA . LEU A 1 115 ? -9.372 -1.682 0.837 1.00 79.94 115 LEU A CA 1
ATOM 930 C C . LEU A 1 115 ? -9.133 -1.864 2.344 1.00 79.94 115 LEU A C 1
ATOM 932 O O . LEU A 1 115 ? -9.979 -2.410 3.057 1.00 79.94 115 LEU A O 1
ATOM 936 N N . SER A 1 116 ? -8.001 -1.374 2.849 1.00 78.88 116 SER A N 1
ATOM 937 C CA . SER A 1 116 ? -7.628 -1.579 4.246 1.00 78.88 116 SER A CA 1
ATOM 938 C C . SER A 1 116 ? -8.427 -0.740 5.253 1.00 78.88 116 SER A C 1
ATOM 940 O O . SER A 1 116 ? -8.533 -1.158 6.407 1.00 78.88 116 SER A O 1
ATOM 942 N N . HIS A 1 117 ? -9.019 0.385 4.832 1.00 76.81 117 HIS A N 1
ATOM 943 C CA . HIS A 1 117 ? -9.868 1.229 5.685 1.00 76.81 117 HIS A CA 1
ATOM 944 C C . HIS A 1 117 ? -11.360 1.044 5.387 1.00 76.81 117 HIS A C 1
ATOM 946 O O . HIS A 1 117 ? -12.159 0.961 6.323 1.00 76.81 117 HIS A O 1
ATOM 952 N N . PHE A 1 118 ? -11.747 0.924 4.111 1.00 80.94 118 PHE A N 1
ATOM 953 C CA . PHE A 1 118 ? -13.152 0.782 3.724 1.00 80.94 118 PHE A CA 1
ATOM 954 C C . PHE A 1 118 ? -13.763 -0.517 4.228 1.00 80.94 118 PHE A C 1
ATOM 956 O O . PHE A 1 118 ? -14.906 -0.501 4.680 1.00 80.94 118 PHE A O 1
ATOM 963 N N . LEU A 1 119 ? -13.025 -1.633 4.201 1.00 81.62 119 LEU A N 1
ATOM 964 C CA . LEU A 1 119 ? -13.597 -2.910 4.616 1.00 81.62 119 LEU A CA 1
ATOM 965 C C . LEU A 1 119 ? -13.920 -2.927 6.125 1.00 81.62 119 LEU A C 1
ATOM 967 O O . LEU A 1 119 ? -15.080 -3.168 6.459 1.00 81.62 119 LEU A O 1
ATOM 971 N N . PRO A 1 120 ? -12.997 -2.584 7.050 1.00 81.44 120 PRO A N 1
ATOM 972 C CA . PRO A 1 120 ? -13.344 -2.475 8.470 1.00 81.44 120 PRO A CA 1
ATOM 973 C C . PRO A 1 120 ? -14.460 -1.458 8.747 1.00 81.44 120 PRO A C 1
ATOM 975 O O . PRO A 1 120 ? -15.348 -1.728 9.556 1.00 81.44 120 PRO A O 1
ATOM 978 N N . ALA A 1 121 ? -14.454 -0.312 8.056 1.00 85.31 121 ALA A N 1
ATOM 979 C CA . ALA A 1 121 ? -15.493 0.705 8.209 1.00 85.31 121 ALA A CA 1
ATOM 980 C C . ALA A 1 121 ? -16.876 0.191 7.771 1.00 85.31 121 ALA A C 1
ATOM 982 O O . ALA A 1 121 ? -17.855 0.369 8.494 1.00 85.31 121 ALA A O 1
ATOM 983 N N . TYR A 1 122 ? -16.954 -0.503 6.632 1.00 87.38 122 TYR A N 1
ATOM 984 C CA . TYR A 1 122 ? -18.187 -1.118 6.140 1.00 87.38 122 TYR A CA 1
ATOM 985 C C . TYR A 1 122 ? -18.746 -2.140 7.135 1.00 87.38 122 TYR A C 1
ATOM 987 O O . TYR A 1 122 ? -19.933 -2.100 7.459 1.00 87.38 122 TYR A O 1
ATOM 995 N N . TYR A 1 123 ? -17.898 -3.024 7.670 1.00 83.75 123 TYR A N 1
ATOM 996 C CA . TYR A 1 123 ? -18.333 -4.020 8.654 1.00 83.75 123 TYR A CA 1
ATOM 997 C C . TYR A 1 123 ? -18.814 -3.378 9.961 1.00 83.75 123 TYR A C 1
ATOM 999 O O . TYR A 1 123 ? -19.832 -3.808 10.505 1.00 83.75 123 TYR A O 1
ATOM 1007 N N . LYS A 1 124 ? -18.153 -2.309 10.419 1.00 86.88 124 LYS A N 1
ATOM 1008 C CA . LYS A 1 124 ? -18.578 -1.535 11.594 1.00 86.88 124 LYS A CA 1
ATOM 1009 C C . LYS A 1 124 ? -19.937 -0.857 11.391 1.00 86.88 124 LYS A C 1
ATOM 1011 O O . LYS A 1 124 ? -20.737 -0.828 12.321 1.00 86.88 124 LYS A O 1
ATOM 1016 N N . LEU A 1 125 ? -20.216 -0.350 10.188 1.00 89.06 125 LEU A N 1
ATOM 1017 C CA . LEU A 1 125 ? -21.507 0.259 9.840 1.00 89.06 125 LEU A CA 1
ATOM 1018 C C . LEU A 1 125 ? -22.628 -0.776 9.677 1.00 89.06 125 LEU A C 1
ATOM 1020 O O . LEU A 1 125 ? -23.759 -0.514 10.073 1.00 89.06 125 LEU A O 1
ATOM 1024 N N . LYS A 1 126 ? -22.327 -1.948 9.106 1.00 91.38 126 LYS A N 1
ATOM 1025 C CA . LYS A 1 126 ? -23.316 -3.008 8.862 1.00 91.38 126 LYS A CA 1
ATOM 1026 C C . LYS A 1 126 ? -23.688 -3.785 10.127 1.00 91.38 126 LYS A C 1
ATOM 1028 O O . LYS A 1 126 ? -24.837 -4.189 10.270 1.00 91.38 126 LYS A O 1
ATOM 1033 N N . TYR A 1 127 ? -22.733 -3.989 11.035 1.00 89.81 127 TYR A N 1
ATOM 1034 C CA . TYR A 1 127 ? -22.919 -4.774 12.260 1.00 89.81 127 TYR A CA 1
ATOM 1035 C C . TYR A 1 127 ? -22.494 -4.004 13.523 1.00 89.81 127 TYR A C 1
ATOM 1037 O O . TYR A 1 127 ? -21.613 -4.459 14.262 1.00 89.81 127 TYR A O 1
ATOM 1045 N N . PRO A 1 128 ? -23.119 -2.847 13.807 1.00 88.75 128 PRO A N 1
ATOM 1046 C CA . PRO A 1 128 ? -22.675 -1.950 14.869 1.00 88.75 128 PRO A CA 1
ATOM 1047 C C . PRO A 1 128 ? -22.786 -2.575 16.264 1.00 88.75 128 PRO A C 1
ATOM 1049 O O . PRO A 1 128 ? -21.886 -2.393 17.075 1.00 88.75 128 PRO A O 1
ATOM 1052 N N . GLU A 1 129 ? -23.819 -3.377 16.546 1.00 90.00 129 GLU A N 1
ATOM 1053 C CA . GLU A 1 129 ? -23.982 -4.027 17.858 1.00 90.00 129 GLU A CA 1
ATOM 1054 C C . GLU A 1 129 ? -22.931 -5.106 18.140 1.00 90.00 129 GLU A C 1
ATOM 1056 O O . GLU A 1 129 ? -22.432 -5.206 19.262 1.00 90.00 129 GLU A O 1
ATOM 1061 N N . LEU A 1 130 ? -22.581 -5.912 17.131 1.00 87.56 130 LEU A N 1
ATOM 1062 C CA . LEU A 1 130 ? -21.534 -6.930 17.258 1.00 87.56 130 LEU A CA 1
ATOM 1063 C C . LEU A 1 130 ? -20.180 -6.262 17.513 1.00 87.56 130 LEU A C 1
ATOM 1065 O O . LEU A 1 130 ? -19.471 -6.648 18.440 1.00 87.56 130 LEU A O 1
ATOM 1069 N N . TYR A 1 131 ? -19.867 -5.210 16.751 1.00 85.75 131 TYR A N 1
ATOM 1070 C CA . TYR A 1 131 ? -18.636 -4.440 16.926 1.00 85.75 131 TYR A CA 1
ATOM 1071 C C . TYR A 1 131 ? -18.585 -3.688 18.254 1.00 85.75 131 TYR A C 1
ATOM 1073 O O . TYR A 1 131 ? -17.538 -3.651 18.891 1.00 85.75 131 TYR A O 1
ATOM 1081 N N . ARG A 1 132 ? -19.705 -3.125 18.709 1.00 90.00 132 ARG A N 1
ATOM 1082 C CA . ARG A 1 132 ? -19.799 -2.467 20.014 1.00 90.00 132 ARG A CA 1
ATOM 1083 C C . ARG A 1 132 ? -19.478 -3.435 21.150 1.00 90.00 132 ARG A C 1
ATOM 1085 O O . ARG A 1 132 ? -18.703 -3.087 22.036 1.00 90.00 132 ARG A O 1
ATOM 1092 N N . LYS A 1 133 ? -20.058 -4.643 21.112 1.00 88.50 133 LYS A N 1
ATOM 1093 C CA . LYS A 1 133 ? -19.777 -5.708 22.088 1.00 88.50 133 LYS A CA 1
ATOM 1094 C C . LYS A 1 133 ? -18.320 -6.160 22.022 1.00 88.50 133 LYS A C 1
ATOM 1096 O O . LYS A 1 133 ? -17.703 -6.320 23.066 1.00 88.50 133 LYS A O 1
ATOM 1101 N N . TYR A 1 134 ? -17.775 -6.316 20.816 1.00 84.94 134 TYR A N 1
ATOM 1102 C CA . TYR A 1 134 ? -16.368 -6.657 20.602 1.00 84.94 134 TYR A CA 1
ATOM 1103 C C . TYR A 1 134 ? -15.411 -5.586 21.152 1.00 84.94 134 TYR A C 1
ATOM 1105 O O . TYR A 1 134 ? -14.443 -5.916 21.826 1.00 84.94 134 TYR A O 1
ATOM 1113 N N . GLU A 1 135 ? -15.705 -4.300 20.934 1.00 84.75 135 GLU A N 1
ATOM 1114 C CA . GLU A 1 135 ? -14.946 -3.177 21.507 1.00 84.75 135 GLU A CA 1
ATOM 1115 C C . GLU A 1 135 ? -15.228 -2.969 23.014 1.00 84.75 135 GLU A C 1
ATOM 1117 O O . GLU A 1 135 ? -14.647 -2.068 23.615 1.00 84.75 135 GLU A O 1
ATOM 1122 N N . GLY A 1 136 ? -16.118 -3.762 23.630 1.00 88.25 136 GLY A N 1
ATOM 1123 C CA . GLY A 1 136 ? -16.469 -3.659 25.051 1.00 88.25 136 GLY A CA 1
ATOM 1124 C C . GLY A 1 136 ? -17.195 -2.365 25.434 1.00 88.25 136 GLY A C 1
ATOM 1125 O O . GLY A 1 136 ? -17.249 -2.019 26.611 1.00 88.25 136 GLY A O 1
ATOM 1126 N N . LYS A 1 137 ? -17.746 -1.635 24.459 1.00 89.19 137 LYS A N 1
ATOM 1127 C CA . LYS A 1 137 ? -18.352 -0.316 24.678 1.00 89.19 137 LYS A CA 1
ATOM 1128 C C . LYS A 1 137 ? -19.797 -0.421 25.146 1.00 89.19 137 LYS A C 1
ATOM 1130 O O . LYS A 1 137 ? -20.599 -1.214 24.632 1.00 89.19 137 LYS A O 1
ATOM 1135 N N . SER A 1 138 ? -20.171 0.441 26.084 1.00 89.38 138 SER A N 1
ATOM 1136 C CA . SER A 1 138 ? -21.576 0.594 26.465 1.00 89.38 138 SER A CA 1
ATOM 1137 C C . SER A 1 138 ? -22.403 1.151 25.295 1.00 89.38 138 SER A C 1
ATOM 1139 O O . SER A 1 138 ? -21.882 1.763 24.360 1.00 89.38 138 SER A O 1
ATOM 1141 N N . VAL A 1 139 ? -23.721 0.922 25.320 1.00 88.62 139 VAL A N 1
ATOM 1142 C CA . VAL A 1 139 ? -24.647 1.475 24.310 1.00 88.62 139 VAL A CA 1
ATOM 1143 C C . VAL A 1 139 ? -24.542 3.006 24.278 1.00 88.62 139 VAL A C 1
ATOM 1145 O O . VAL A 1 139 ? -24.558 3.622 23.213 1.00 88.62 139 VAL A O 1
ATOM 1148 N N . GLU A 1 140 ? -24.376 3.615 25.450 1.00 88.25 140 GLU A N 1
ATOM 1149 C CA . GLU A 1 140 ? -24.264 5.059 25.612 1.00 88.25 140 GLU A CA 1
ATOM 1150 C C . GLU A 1 140 ? -22.958 5.629 25.056 1.00 88.25 140 GLU A C 1
ATOM 1152 O O . GLU A 1 140 ? -22.999 6.652 24.380 1.00 88.25 140 GLU A O 1
ATOM 1157 N N . GLU A 1 141 ? -21.821 4.964 25.257 1.00 89.62 141 GLU A N 1
ATOM 1158 C CA . GLU A 1 141 ? -20.544 5.385 24.661 1.00 89.62 141 GLU A CA 1
ATOM 1159 C C . GLU A 1 141 ? -20.523 5.233 23.138 1.00 89.62 141 GLU A C 1
ATOM 1161 O O . GLU A 1 141 ? -19.856 6.003 22.451 1.00 89.62 141 GLU A O 1
ATOM 1166 N N . TRP A 1 142 ? -21.234 4.240 22.598 1.00 90.62 142 TRP A N 1
ATOM 1167 C CA . TRP A 1 142 ? -21.242 3.971 21.161 1.00 90.62 142 TRP A CA 1
ATOM 1168 C C . TRP A 1 142 ? -22.144 4.925 20.377 1.00 90.62 142 TRP A C 1
ATOM 1170 O O . TRP A 1 142 ? -21.738 5.452 19.343 1.00 90.62 142 TRP A O 1
ATOM 1180 N N . TYR A 1 143 ? -23.367 5.149 20.863 1.00 89.31 143 TYR A N 1
ATOM 1181 C CA . TYR A 1 143 ? -24.369 5.954 20.159 1.00 89.31 143 TYR A CA 1
ATOM 1182 C C . TYR A 1 143 ? -24.539 7.369 20.728 1.00 89.31 143 TYR A C 1
ATOM 1184 O O . TYR A 1 143 ? -25.058 8.260 20.053 1.00 89.31 143 TYR A O 1
ATOM 1192 N N . GLY A 1 144 ? -24.108 7.593 21.968 1.00 91.12 144 GLY A N 1
ATOM 1193 C CA . GLY A 1 144 ? -24.257 8.855 22.680 1.00 91.12 144 GLY A CA 1
ATOM 1194 C C . GLY A 1 144 ? -25.613 9.020 23.372 1.00 91.12 144 GLY A C 1
ATOM 1195 O O . GLY A 1 144 ? -26.665 8.596 22.886 1.00 91.12 144 GLY A O 1
ATOM 1196 N N . LYS A 1 145 ? -25.603 9.756 24.492 1.00 89.38 145 LYS A N 1
ATOM 1197 C CA . LYS A 1 145 ? -26.793 10.097 25.300 1.00 89.38 145 LYS A CA 1
ATOM 1198 C C . LYS A 1 145 ? -27.955 10.668 24.475 1.00 89.38 145 LYS A C 1
ATOM 1200 O O . LYS A 1 145 ? -29.116 10.354 24.726 1.00 89.38 145 LYS A O 1
ATOM 1205 N N . LYS A 1 146 ? -27.654 11.514 23.480 1.00 86.88 146 LYS A N 1
ATOM 1206 C CA . LYS A 1 146 ? -28.662 12.187 22.639 1.00 86.88 146 LYS A CA 1
ATOM 1207 C C . LYS A 1 146 ? -29.415 11.211 21.729 1.00 86.88 146 LYS A C 1
ATOM 1209 O O . LYS A 1 146 ? -30.620 11.369 21.557 1.00 86.88 146 LYS A O 1
ATOM 1214 N N . TYR A 1 147 ? -28.719 10.224 21.162 1.00 85.31 147 TYR A N 1
ATOM 1215 C CA . TYR A 1 147 ? -29.328 9.195 20.319 1.00 85.31 147 TYR A CA 1
ATOM 1216 C C . TYR A 1 147 ? -30.254 8.302 21.144 1.00 85.31 147 TYR A C 1
ATOM 1218 O O . TYR A 1 147 ? -31.404 8.088 20.768 1.00 85.31 147 TYR A O 1
ATOM 1226 N N . LEU A 1 148 ? -29.788 7.875 22.322 1.00 86.81 148 LEU A N 1
ATOM 1227 C CA . LEU A 1 148 ? -30.580 7.027 23.210 1.00 86.81 148 LEU A CA 1
ATOM 1228 C C . LEU A 1 148 ? -31.837 7.724 23.698 1.00 86.81 148 LEU A C 1
ATOM 1230 O O . LEU A 1 148 ? -32.911 7.156 23.567 1.00 86.81 148 LEU A O 1
ATOM 1234 N N . LYS A 1 149 ? -31.735 8.985 24.133 1.00 86.94 149 LYS A N 1
ATOM 1235 C CA . LYS A 1 149 ? -32.902 9.771 24.553 1.00 86.94 149 LYS A CA 1
ATOM 1236 C C . LYS A 1 149 ? -33.970 9.878 23.457 1.00 86.94 149 LYS A C 1
ATOM 1238 O O . LYS A 1 149 ? -35.151 9.920 23.770 1.00 86.94 149 LYS A O 1
ATOM 1243 N N . LYS A 1 150 ? -33.578 9.931 22.179 1.00 86.06 150 LYS A N 1
ATOM 1244 C CA . LYS A 1 150 ? -34.522 10.003 21.052 1.00 86.06 150 LYS A CA 1
ATOM 1245 C C . LYS A 1 150 ? -35.235 8.670 20.796 1.00 86.06 150 LYS A C 1
ATOM 1247 O O . LYS A 1 150 ? -36.386 8.690 20.379 1.00 86.06 150 LYS A O 1
ATOM 1252 N N . HIS A 1 151 ? -34.564 7.545 21.037 1.00 80.06 151 HIS A N 1
ATOM 1253 C CA . HIS A 1 151 ? -35.092 6.208 20.747 1.00 80.06 151 HIS A CA 1
ATOM 1254 C C . HIS A 1 151 ? -35.739 5.506 21.945 1.00 80.06 151 HIS A C 1
ATOM 1256 O O . HIS A 1 151 ? -36.564 4.626 21.735 1.00 80.06 151 HIS A O 1
ATOM 1262 N N . THR A 1 152 ? -35.450 5.925 23.179 1.00 71.12 152 THR A N 1
ATOM 1263 C CA . THR A 1 152 ? -36.199 5.496 24.373 1.00 71.12 152 THR A CA 1
ATOM 1264 C C . THR A 1 152 ? -37.537 6.216 24.527 1.00 71.12 152 THR A C 1
ATOM 1266 O O . THR A 1 152 ? -38.424 5.706 25.193 1.00 71.12 152 THR A O 1
ATOM 1269 N N . LEU A 1 153 ? -37.709 7.390 23.909 1.00 59.03 153 LEU A N 1
ATOM 1270 C CA . LEU A 1 153 ? -38.996 8.098 23.856 1.00 59.03 153 LEU A CA 1
ATOM 1271 C C . LEU A 1 153 ? -39.953 7.533 22.790 1.00 59.03 153 LEU A C 1
ATOM 1273 O O . LEU A 1 153 ? -41.105 7.952 22.737 1.00 59.03 153 LEU A O 1
ATOM 1277 N N . SER A 1 154 ? -39.477 6.631 21.923 1.00 54.56 154 SER A N 1
ATOM 1278 C CA . SER A 1 154 ? -40.260 6.029 20.834 1.00 54.56 154 SER A CA 1
ATOM 1279 C C . SER A 1 154 ? -40.608 4.551 21.049 1.00 54.56 154 SER A C 1
ATOM 1281 O O . SER A 1 154 ? -41.149 3.938 20.131 1.00 54.56 154 SER A O 1
ATOM 1283 N N . SER A 1 155 ? -40.252 3.974 22.201 1.00 46.78 155 SER A N 1
ATOM 1284 C CA . SER A 1 155 ? -40.511 2.579 22.595 1.00 46.78 155 SER A CA 1
ATOM 1285 C C . SER A 1 155 ? -41.449 2.529 23.789 1.00 46.78 155 SER A C 1
ATOM 1287 O O . SER A 1 155 ? -42.383 1.707 23.764 1.00 46.78 155 SER A O 1
#

Solvent-accessible surface area (backbone atoms only — not comparable to full-atom values): 9061 Å² total; per-residue (Å²): 138,58,69,70,60,52,68,64,48,62,84,76,54,55,74,66,58,53,53,50,52,53,51,51,52,52,52,51,49,52,54,51,51,56,50,48,52,52,54,46,43,29,72,77,67,68,50,91,67,83,85,47,73,65,56,55,52,48,53,51,47,60,72,46,44,73,83,51,57,37,58,52,51,51,51,49,55,49,51,62,71,65,74,64,94,65,65,73,74,50,50,57,57,51,61,61,47,48,58,63,52,50,52,50,53,50,48,48,46,48,51,64,50,46,52,59,49,51,51,60,52,50,50,44,70,76,39,47,69,62,47,33,57,73,71,68,47,53,72,51,78,71,62,32,66,71,52,49,59,61,54,66,74,74,110

Organism: NCBI:txid315405

pLDDT: mean 74.7, std 12.27, range [45.69, 91.38]

Secondary structure (DSSP, 8-state):
--HHHHHHHTTT--HHHHHHHHHHHHHHHHHHHHHHHHHHHHHHH---PPPPHHHHHHHHHHHH-SSSHHHHHHHHHHHHHH-----HHHHHHHHHHHHHHHHHHHHHIIIIIIIHHHHHHHHHHHSHHHHHHHTT--HHHHH-HHHHHHHHTT-

Foldseek 3Di:
DDVVVVVLPPVQDDPVRVVVLVVVLVVLLVVLQVLLVVVVCCVPVVDPDDRDPVNVVLVVLVVQVPPPRSVVVVVVVVVVVVPDDDDDSVVSVVVVVCVSVVSNVVSCCCRSPPVNPVVVVVCCVVCVPVVCVVVVHDPCRSQNPVRVVVVVVVD